Protein AF-A0A3A0A0S5-F1 (afdb_monomer_lite)

Sequence (83 aa):
TANVAVHQGACPVFVDIDPHTLNIDPKLVERAITPRTKAILPVHFGGLPCDLDALQRIAGEHGLVIIEDAAHAVGARYRGKMR

Radius of gyration: 12.49 Å; chains: 1; bounding box: 28×29×32 Å

Structure (mmCIF, N/CA/C/O backbone):
data_AF-A0A3A0A0S5-F1
#
_entry.id   AF-A0A3A0A0S5-F1
#
loop_
_atom_site.group_PDB
_atom_site.id
_atom_site.type_symbol
_atom_site.label_atom_id
_atom_site.label_alt_id
_atom_site.label_comp_id
_atom_site.label_asym_id
_atom_site.label_entity_id
_atom_site.label_seq_id
_atom_site.pdbx_PDB_ins_code
_atom_site.Cartn_x
_atom_site.Cartn_y
_atom_site.Cartn_z
_atom_site.occupancy
_atom_site.B_iso_or_equiv
_atom_site.auth_seq_id
_atom_site.auth_comp_id
_atom_site.auth_asym_id
_atom_site.auth_atom_id
_atom_site.pdbx_PDB_model_num
ATOM 1 N N . THR A 1 1 ? 0.277 12.010 -3.416 1.00 88.62 1 THR A N 1
ATOM 2 C CA . THR A 1 1 ? -0.683 11.150 -2.690 1.00 88.62 1 THR A CA 1
ATOM 3 C C . THR A 1 1 ? -1.222 11.780 -1.406 1.00 88.62 1 THR A C 1
ATOM 5 O O . THR A 1 1 ? -2.383 12.152 -1.403 1.00 88.62 1 THR A O 1
ATOM 8 N N . ALA A 1 2 ? -0.441 11.989 -0.334 1.00 95.75 2 ALA A N 1
ATOM 9 C CA . ALA A 1 2 ? -0.982 12.382 0.987 1.00 95.75 2 ALA A CA 1
ATOM 10 C C . ALA A 1 2 ? -1.784 13.706 1.033 1.00 95.75 2 ALA A C 1
ATOM 12 O O . ALA A 1 2 ? -2.773 13.797 1.759 1.00 95.75 2 ALA A O 1
ATOM 13 N N . ASN A 1 3 ? -1.411 14.714 0.236 1.00 97.38 3 ASN A N 1
ATOM 14 C CA . ASN A 1 3 ? -2.075 16.026 0.253 1.00 97.38 3 ASN A CA 1
ATOM 15 C C . ASN A 1 3 ? -3.575 15.951 -0.064 1.00 97.38 3 ASN A C 1
ATOM 17 O O . ASN A 1 3 ? -4.351 16.690 0.533 1.00 97.38 3 ASN A O 1
ATOM 21 N N . VAL A 1 4 ? -4.008 15.048 -0.956 1.00 96.31 4 VAL A N 1
ATOM 22 C CA . VAL A 1 4 ? -5.436 14.937 -1.304 1.00 96.31 4 VAL A CA 1
ATOM 23 C C . VAL A 1 4 ? -6.269 14.501 -0.099 1.00 96.31 4 VAL A C 1
ATOM 25 O O . VAL A 1 4 ? -7.368 15.007 0.090 1.00 96.31 4 VAL A O 1
ATOM 28 N N . ALA A 1 5 ? -5.724 13.637 0.762 1.00 96.44 5 ALA A N 1
ATOM 29 C CA . ALA A 1 5 ? -6.393 13.226 1.990 1.00 96.44 5 ALA A CA 1
ATOM 30 C C . ALA A 1 5 ? -6.568 14.423 2.939 1.00 96.44 5 ALA A C 1
ATOM 32 O O . ALA A 1 5 ? -7.668 14.644 3.439 1.00 96.44 5 ALA A O 1
ATOM 33 N N . VAL A 1 6 ? -5.528 15.247 3.109 1.00 97.81 6 VAL A N 1
ATOM 34 C CA . VAL A 1 6 ? -5.596 16.473 3.925 1.00 97.81 6 VAL A CA 1
ATOM 35 C C . VAL A 1 6 ? -6.612 17.468 3.356 1.00 97.81 6 VAL A C 1
ATOM 37 O O . VAL A 1 6 ? -7.414 18.020 4.105 1.00 97.81 6 VAL A O 1
ATOM 40 N N . HIS A 1 7 ? -6.643 17.665 2.034 1.00 98.00 7 HIS A N 1
ATOM 41 C CA . HIS A 1 7 ? -7.623 18.542 1.383 1.00 98.00 7 HIS A CA 1
ATOM 42 C C . HIS A 1 7 ? -9.074 18.073 1.558 1.00 98.00 7 HIS A C 1
ATOM 44 O O . HIS A 1 7 ? -9.976 18.905 1.566 1.00 98.00 7 HIS A O 1
ATOM 50 N N . GLN A 1 8 ? -9.302 16.769 1.737 1.00 97.31 8 GLN A N 1
ATOM 51 C CA . GLN A 1 8 ? -10.615 16.196 2.053 1.00 97.31 8 GLN A CA 1
ATOM 52 C C . GLN A 1 8 ? -10.895 16.123 3.567 1.00 97.31 8 GLN A C 1
ATOM 54 O O . GLN A 1 8 ? -11.848 15.473 3.990 1.00 97.31 8 GLN A O 1
ATOM 59 N N . GLY A 1 9 ? -10.066 16.758 4.405 1.00 97.56 9 GLY A N 1
ATOM 60 C CA . GLY A 1 9 ? -10.235 16.767 5.861 1.00 97.56 9 GLY A CA 1
ATOM 61 C C . GLY A 1 9 ? -9.894 15.441 6.551 1.00 97.56 9 GLY A C 1
ATOM 62 O O . GLY A 1 9 ? -10.220 15.258 7.724 1.00 97.56 9 GLY A O 1
ATOM 63 N N . ALA A 1 10 ? -9.245 14.506 5.853 1.00 97.94 10 ALA A N 1
ATOM 64 C CA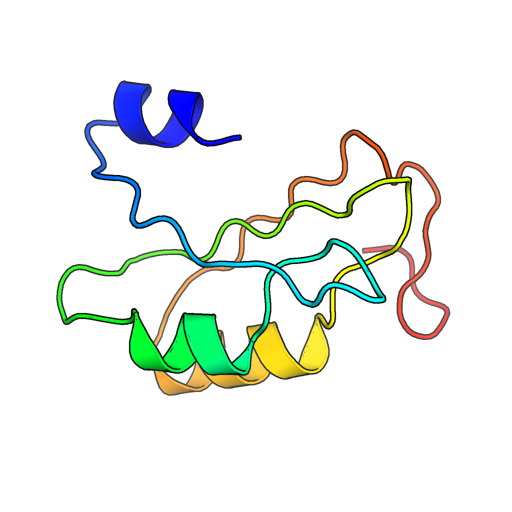 . ALA A 1 10 ? -8.760 13.265 6.444 1.00 97.94 10 ALA A CA 1
ATOM 65 C C . ALA A 1 10 ? -7.389 13.457 7.120 1.00 97.94 10 ALA A C 1
ATOM 67 O O . ALA A 1 10 ? -6.645 14.392 6.825 1.00 97.94 10 ALA A O 1
ATOM 68 N N . CYS A 1 11 ? -7.036 12.531 8.016 1.00 98.12 11 CYS A N 1
ATOM 69 C CA . CYS A 1 11 ? -5.741 12.493 8.694 1.00 98.12 11 CYS A CA 1
ATOM 70 C C . CYS A 1 11 ? -4.897 11.334 8.135 1.00 98.12 11 CYS A C 1
ATOM 72 O O . CYS A 1 11 ? -5.236 10.176 8.400 1.00 98.12 11 CYS A O 1
ATOM 74 N N . PRO A 1 12 ? -3.837 11.603 7.346 1.00 98.00 12 PRO A N 1
ATOM 75 C CA . PRO A 1 12 ? -2.948 10.558 6.856 1.00 98.00 12 PRO A CA 1
ATOM 76 C C . PRO A 1 12 ? -2.238 9.844 8.008 1.00 98.00 12 PRO A C 1
ATOM 78 O O . PRO A 1 12 ? -1.651 10.483 8.880 1.00 98.00 12 PRO A O 1
ATOM 81 N N . VAL A 1 13 ? -2.244 8.514 7.971 1.00 98.38 13 VAL A N 1
ATOM 82 C CA . VAL A 1 13 ? -1.396 7.673 8.821 1.00 98.38 13 VAL A CA 1
ATOM 83 C C . VAL A 1 13 ? -0.321 7.087 7.920 1.00 98.38 13 VAL A C 1
ATOM 85 O O . VAL A 1 13 ? -0.623 6.286 7.037 1.00 98.38 13 VAL A O 1
ATOM 88 N N . PHE A 1 14 ? 0.918 7.544 8.094 1.00 98.31 14 PHE A N 1
ATOM 89 C CA . PHE A 1 14 ? 2.045 7.059 7.305 1.00 98.31 14 PHE A CA 1
ATOM 90 C C . PHE A 1 14 ? 2.475 5.671 7.777 1.00 98.31 14 PHE A C 1
ATOM 92 O O . PHE A 1 14 ? 2.499 5.387 8.974 1.00 98.31 14 PHE A O 1
ATOM 99 N N . VAL A 1 15 ? 2.824 4.827 6.812 1.00 98.50 15 VAL A N 1
ATOM 100 C CA . VAL A 1 15 ? 3.290 3.456 7.010 1.00 98.50 15 VAL A CA 1
ATOM 101 C C . VAL A 1 15 ? 4.589 3.305 6.236 1.00 98.50 15 VAL A C 1
ATOM 103 O O . VAL A 1 15 ? 4.711 3.841 5.133 1.00 98.50 15 VAL A O 1
ATOM 106 N N . ASP A 1 16 ? 5.549 2.611 6.834 1.00 98.56 16 ASP A N 1
ATOM 107 C CA . ASP A 1 16 ? 6.863 2.419 6.235 1.00 98.56 16 ASP A CA 1
ATOM 108 C C . ASP A 1 16 ? 6.822 1.446 5.042 1.00 98.56 16 ASP A C 1
ATOM 110 O O . ASP A 1 16 ? 5.852 0.709 4.820 1.00 98.56 16 ASP A O 1
ATOM 114 N N . ILE A 1 17 ? 7.886 1.477 4.252 1.00 98.56 17 ILE A N 1
ATOM 115 C CA . ILE A 1 17 ? 8.052 0.689 3.031 1.00 98.56 17 ILE A CA 1
ATOM 116 C C . ILE A 1 17 ? 8.810 -0.619 3.287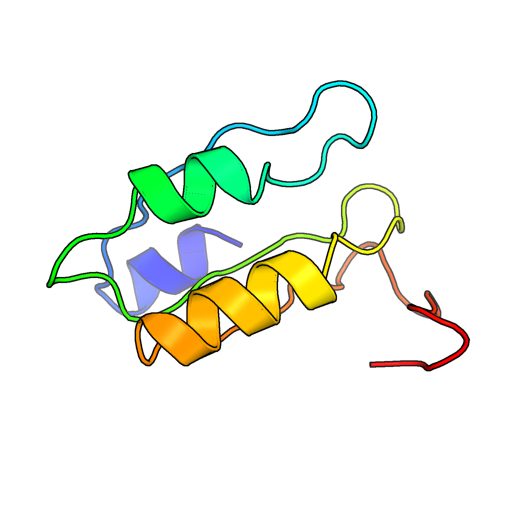 1.00 98.56 17 ILE A C 1
ATOM 118 O O . ILE A 1 17 ? 9.579 -0.742 4.237 1.00 98.56 17 ILE A O 1
ATOM 122 N N . ASP A 1 18 ? 8.657 -1.582 2.381 1.00 98.00 18 ASP A N 1
ATOM 123 C CA . ASP A 1 18 ? 9.622 -2.669 2.222 1.00 98.00 18 ASP A CA 1
ATOM 124 C C . ASP A 1 18 ? 10.875 -2.113 1.504 1.00 98.00 18 ASP A C 1
ATOM 126 O O . ASP A 1 18 ? 10.755 -1.581 0.394 1.00 98.00 18 ASP A O 1
ATOM 130 N N . PRO A 1 19 ? 12.087 -2.237 2.078 1.00 97.69 19 PRO A N 1
ATOM 131 C CA . PRO A 1 19 ? 13.303 -1.642 1.519 1.00 97.69 19 PRO A CA 1
ATOM 132 C C . PRO A 1 19 ? 13.754 -2.258 0.184 1.00 97.69 19 PRO A C 1
ATOM 134 O O . PRO A 1 19 ? 14.559 -1.652 -0.521 1.00 97.69 19 PRO A O 1
ATOM 137 N N . HIS A 1 20 ? 13.268 -3.446 -0.183 1.00 97.25 20 HIS A N 1
ATOM 138 C CA . HIS A 1 20 ? 13.603 -4.104 -1.446 1.00 97.25 20 HIS A CA 1
ATOM 139 C C . HIS A 1 20 ? 12.705 -3.657 -2.598 1.00 97.25 20 HIS A C 1
ATOM 141 O O . HIS A 1 20 ? 13.157 -3.603 -3.741 1.00 97.25 20 HIS A O 1
ATOM 147 N N . THR A 1 21 ? 11.437 -3.357 -2.311 1.00 97.56 21 THR A N 1
ATOM 148 C CA . THR A 1 21 ? 10.457 -2.961 -3.337 1.00 97.56 21 THR A CA 1
ATOM 149 C C . THR A 1 21 ? 10.204 -1.459 -3.371 1.00 97.56 21 THR A C 1
ATOM 151 O O . THR A 1 21 ? 9.722 -0.949 -4.379 1.00 97.56 21 THR A O 1
ATOM 154 N N . LEU A 1 22 ? 10.519 -0.759 -2.277 1.00 98.12 22 LEU A N 1
ATOM 155 C CA . LEU A 1 22 ? 10.200 0.649 -2.026 1.00 98.12 22 LEU A CA 1
ATOM 156 C C . LEU A 1 22 ? 8.693 0.957 -2.003 1.00 98.12 22 LEU A C 1
ATOM 158 O O . LEU A 1 22 ? 8.292 2.120 -1.957 1.00 98.12 22 LEU A O 1
ATOM 162 N N . ASN A 1 23 ? 7.859 -0.082 -1.998 1.00 98.44 23 ASN A N 1
ATOM 163 C CA . ASN A 1 23 ? 6.418 0.006 -1.832 1.00 98.44 23 ASN A CA 1
ATOM 164 C C . ASN A 1 23 ? 6.045 -0.169 -0.355 1.00 98.44 23 ASN A C 1
ATOM 166 O O . ASN A 1 23 ? 6.794 -0.749 0.424 1.00 98.44 23 ASN A O 1
ATOM 170 N N . ILE A 1 24 ? 4.864 0.322 0.020 1.00 98.50 24 ILE A N 1
ATOM 171 C CA . ILE A 1 24 ? 4.305 0.195 1.375 1.00 98.50 24 ILE A CA 1
ATOM 172 C C . ILE A 1 24 ? 4.291 -1.275 1.846 1.00 98.50 24 ILE A C 1
ATOM 174 O O . ILE A 1 24 ? 3.844 -2.143 1.094 1.00 98.50 24 ILE A O 1
ATOM 178 N N . ASP A 1 25 ? 4.754 -1.563 3.070 1.00 98.62 25 ASP A N 1
ATOM 179 C CA . ASP A 1 25 ? 4.760 -2.931 3.622 1.00 98.62 25 ASP A CA 1
ATOM 180 C C . ASP A 1 25 ? 3.352 -3.316 4.128 1.00 98.62 25 ASP A C 1
ATOM 182 O O . ASP A 1 25 ? 2.882 -2.745 5.123 1.00 98.62 25 ASP A O 1
ATOM 186 N N . PRO A 1 26 ? 2.670 -4.314 3.523 1.00 98.38 26 PRO A N 1
ATOM 187 C CA . PRO A 1 26 ? 1.333 -4.731 3.949 1.00 98.38 26 PRO A CA 1
ATOM 188 C C . PRO A 1 26 ? 1.247 -5.146 5.425 1.00 98.38 26 PRO A C 1
ATOM 190 O O . PRO A 1 26 ? 0.223 -4.918 6.069 1.00 98.38 26 PRO A O 1
ATOM 193 N N . LYS A 1 27 ? 2.314 -5.708 6.006 1.00 97.56 27 LYS A N 1
ATOM 194 C CA . LYS A 1 27 ? 2.330 -6.106 7.425 1.00 97.56 27 LYS A CA 1
ATOM 195 C C . LYS A 1 27 ? 2.299 -4.894 8.347 1.00 97.56 27 LYS A C 1
ATOM 197 O O . LYS A 1 27 ? 1.700 -4.947 9.422 1.00 97.56 27 LYS A O 1
ATOM 202 N N . LEU A 1 28 ? 2.960 -3.808 7.950 1.00 98.56 28 LEU A N 1
ATOM 203 C CA . LEU A 1 28 ? 2.942 -2.554 8.698 1.00 98.56 28 LEU A CA 1
ATOM 204 C C . LEU A 1 28 ? 1.622 -1.806 8.492 1.00 98.56 28 LEU A C 1
ATOM 206 O O . LEU A 1 28 ? 1.153 -1.162 9.430 1.00 98.56 28 LEU A O 1
ATOM 210 N N . VAL A 1 29 ? 0.980 -1.958 7.326 1.00 98.56 29 VAL A N 1
ATOM 211 C CA . VAL A 1 29 ? -0.376 -1.438 7.084 1.00 98.56 29 VAL A CA 1
ATOM 212 C C . VAL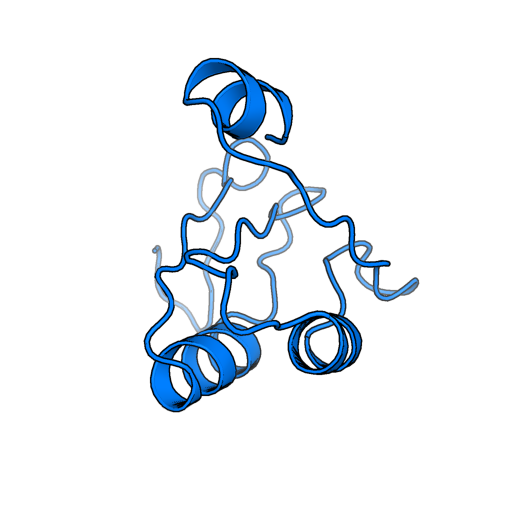 A 1 29 ? -1.360 -2.048 8.072 1.00 98.56 29 VAL A C 1
ATOM 214 O O . VAL A 1 29 ? -2.044 -1.305 8.767 1.00 98.56 29 VAL A O 1
ATOM 217 N N . GLU A 1 30 ? -1.394 -3.378 8.183 1.00 97.62 30 GLU A N 1
ATOM 218 C CA . GLU A 1 30 ? -2.321 -4.091 9.073 1.00 97.62 30 GLU A CA 1
ATOM 219 C C . GLU A 1 30 ? -2.186 -3.624 10.536 1.00 97.62 30 GLU A C 1
ATOM 221 O O . GLU A 1 30 ? -3.181 -3.381 11.216 1.00 97.62 30 GLU A O 1
ATOM 226 N N . ARG A 1 31 ? -0.952 -3.372 10.996 1.00 98.19 31 ARG A N 1
ATOM 227 C CA . ARG A 1 31 ? -0.664 -2.848 12.346 1.00 98.19 31 ARG A CA 1
ATOM 228 C C . ARG A 1 31 ? -1.076 -1.390 12.556 1.00 98.19 31 ARG A C 1
ATOM 230 O O . ARG A 1 31 ? -1.313 -0.993 13.694 1.00 98.19 31 ARG A O 1
ATOM 237 N N . ALA A 1 32 ? -1.116 -0.587 11.495 1.00 98.38 32 ALA A N 1
ATOM 238 C CA . ALA A 1 32 ? -1.459 0.832 11.558 1.00 98.38 32 ALA A CA 1
ATOM 239 C C . ALA A 1 32 ? -2.975 1.094 11.493 1.00 98.38 32 ALA A C 1
ATOM 241 O O . ALA A 1 32 ? -3.418 2.233 11.676 1.00 98.38 32 ALA A O 1
ATOM 242 N N . ILE A 1 33 ? -3.786 0.065 11.223 1.00 98.56 33 ILE A N 1
ATOM 243 C CA . ILE A 1 33 ? -5.241 0.195 11.144 1.00 98.56 33 ILE A CA 1
ATOM 244 C C . ILE A 1 33 ? -5.824 0.529 12.521 1.00 98.56 33 ILE A C 1
ATOM 246 O O . ILE A 1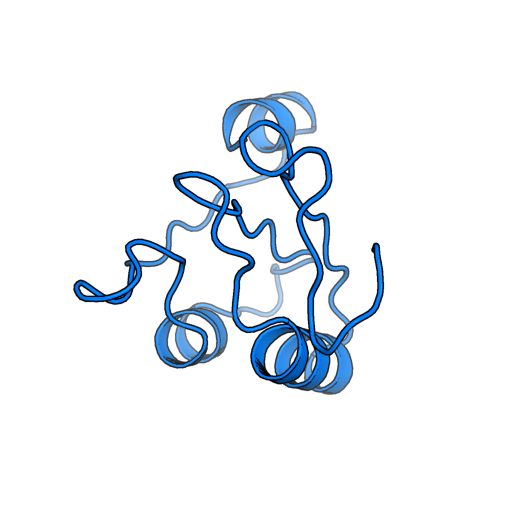 33 ? -5.482 -0.051 13.548 1.00 98.56 33 ILE A O 1
ATOM 250 N N . THR A 1 34 ? -6.765 1.469 12.527 1.00 98.31 34 THR A N 1
ATOM 251 C CA . THR A 1 34 ? -7.541 1.871 13.702 1.00 98.31 34 THR A CA 1
ATOM 252 C C . THR A 1 34 ? -9.029 1.913 13.342 1.00 98.31 34 THR A C 1
ATOM 254 O O . THR A 1 34 ? -9.365 1.947 12.156 1.00 98.31 34 THR A O 1
ATOM 257 N N . PRO A 1 35 ? -9.948 2.039 14.318 1.00 98.19 35 PRO A N 1
ATOM 258 C CA . PRO A 1 35 ? -11.374 2.233 14.025 1.00 98.19 35 PRO A CA 1
ATOM 259 C C . PRO A 1 35 ? -11.691 3.475 13.167 1.00 98.19 35 PRO A C 1
ATOM 261 O O . PRO A 1 35 ? -12.775 3.578 12.589 1.00 98.19 35 PRO A O 1
ATOM 264 N N . ARG A 1 36 ? -10.760 4.441 13.084 1.00 98.25 36 ARG A N 1
ATOM 265 C CA . ARG A 1 36 ? -10.896 5.639 12.240 1.00 98.25 36 ARG A CA 1
ATOM 266 C C . ARG A 1 36 ? -10.404 5.434 10.808 1.00 98.25 36 ARG A C 1
ATOM 268 O O . ARG A 1 36 ? -10.707 6.274 9.966 1.00 98.25 36 ARG A O 1
ATOM 275 N N . THR A 1 37 ? -9.666 4.364 10.518 1.00 98.50 37 THR A N 1
ATOM 276 C CA . THR A 1 37 ? -9.147 4.092 9.174 1.00 98.50 37 THR A CA 1
ATOM 277 C C . THR A 1 37 ? -10.308 3.827 8.212 1.00 98.50 37 THR A C 1
ATOM 279 O O . THR A 1 37 ? -11.255 3.123 8.557 1.00 98.50 37 THR A O 1
ATOM 282 N N . LYS A 1 38 ? -10.262 4.433 7.017 1.00 98.25 38 LYS A N 1
ATOM 283 C CA . LYS A 1 38 ? -11.306 4.300 5.977 1.00 98.25 38 LYS A CA 1
ATOM 284 C C . LYS A 1 38 ? -10.778 3.829 4.628 1.00 98.25 38 LYS A C 1
ATOM 286 O O . LYS A 1 38 ? -11.518 3.207 3.872 1.00 98.25 38 LYS A O 1
ATOM 291 N N . ALA A 1 39 ? -9.514 4.114 4.329 1.00 98.31 39 ALA A N 1
ATOM 292 C CA . ALA A 1 39 ? -8.901 3.739 3.069 1.00 98.31 39 ALA A CA 1
ATOM 293 C C . ALA A 1 39 ? -7.400 3.479 3.224 1.00 98.31 39 ALA A C 1
ATOM 295 O O . ALA A 1 39 ? -6.765 4.007 4.139 1.00 98.31 39 ALA A O 1
ATOM 296 N N . ILE A 1 40 ? -6.857 2.693 2.299 1.00 98.56 40 ILE A N 1
ATOM 297 C CA . ILE A 1 40 ? -5.427 2.466 2.092 1.00 98.56 40 ILE A CA 1
ATOM 298 C C . ILE A 1 40 ? -5.073 3.090 0.737 1.00 98.56 40 ILE A C 1
ATOM 300 O O . ILE A 1 40 ? -5.736 2.814 -0.264 1.00 98.56 40 ILE A O 1
ATOM 304 N N . LEU A 1 41 ? -4.053 3.951 0.706 1.00 98.38 41 LEU A N 1
ATOM 305 C CA . LEU A 1 41 ? -3.607 4.658 -0.500 1.00 98.38 41 LEU A CA 1
ATOM 306 C C . LEU A 1 41 ? -2.191 4.189 -0.891 1.00 98.38 41 LEU A C 1
ATOM 308 O O . LEU A 1 41 ? -1.224 4.895 -0.590 1.00 98.38 41 LEU A O 1
ATOM 312 N N . PRO A 1 42 ? -2.026 2.988 -1.482 1.00 97.88 42 PRO A N 1
ATOM 313 C CA . PRO A 1 42 ? -0.719 2.520 -1.928 1.00 97.88 42 PRO A CA 1
ATOM 314 C C . PRO A 1 42 ? -0.230 3.321 -3.142 1.00 97.88 42 PRO A C 1
ATOM 316 O O . PRO A 1 42 ? -1.017 3.682 -4.015 1.00 97.88 42 PRO A O 1
ATOM 319 N N . VAL A 1 43 ? 1.081 3.555 -3.217 1.00 98.38 43 VAL A N 1
ATOM 320 C CA . VAL A 1 43 ? 1.745 4.179 -4.372 1.00 98.38 43 VAL A CA 1
ATOM 321 C C . VAL A 1 43 ? 2.583 3.126 -5.073 1.00 98.38 43 VAL A C 1
ATOM 323 O O . VAL A 1 43 ? 3.449 2.534 -4.438 1.00 98.38 43 VAL A O 1
ATOM 326 N N . HIS A 1 44 ? 2.359 2.911 -6.369 1.00 97.62 44 HIS A N 1
ATOM 327 C CA . HIS A 1 44 ? 3.167 1.997 -7.183 1.00 97.62 44 HIS A CA 1
ATOM 328 C C . HIS A 1 44 ? 4.504 2.641 -7.545 1.00 97.62 44 HIS A C 1
ATOM 330 O O . HIS A 1 44 ? 4.674 3.237 -8.614 1.00 97.62 44 HIS A O 1
ATOM 336 N N . PHE A 1 45 ? 5.447 2.587 -6.610 1.00 97.75 45 PHE A N 1
ATOM 337 C CA . PHE A 1 45 ? 6.699 3.312 -6.714 1.00 97.75 45 PHE A CA 1
ATOM 338 C C . PHE A 1 45 ? 7.559 2.795 -7.874 1.00 97.75 45 PHE A C 1
ATOM 340 O O . PHE A 1 45 ? 7.672 1.595 -8.108 1.00 97.75 45 PHE A O 1
ATOM 347 N N . GLY A 1 46 ? 8.158 3.715 -8.639 1.00 96.38 46 GLY A N 1
ATOM 348 C CA . GLY A 1 46 ? 9.048 3.374 -9.757 1.00 96.38 46 GLY A CA 1
ATOM 349 C C . GLY A 1 46 ? 8.412 2.522 -10.865 1.00 96.38 46 GLY A C 1
ATOM 350 O O . GLY A 1 46 ? 9.137 1.884 -11.621 1.00 96.38 46 GLY A O 1
ATOM 351 N N . GLY A 1 47 ? 7.080 2.472 -10.946 1.00 95.81 47 GLY A N 1
ATOM 352 C CA . GLY A 1 47 ? 6.358 1.622 -11.892 1.00 95.81 47 GLY A CA 1
ATOM 353 C C . GLY A 1 47 ? 6.175 0.172 -11.442 1.00 95.81 47 GLY A C 1
ATOM 354 O O . GLY A 1 47 ? 5.562 -0.609 -12.168 1.00 95.81 47 GLY A O 1
ATOM 355 N N . LEU A 1 48 ? 6.659 -0.188 -10.249 1.00 96.94 48 LEU A N 1
ATOM 356 C CA . LEU A 1 48 ? 6.456 -1.499 -9.645 1.00 96.94 48 LEU A CA 1
ATOM 357 C C . LEU A 1 48 ? 5.114 -1.522 -8.893 1.00 96.94 48 LEU A C 1
ATOM 359 O O . LEU A 1 48 ? 4.963 -0.796 -7.905 1.00 96.94 48 LEU A O 1
ATOM 363 N N . PRO A 1 49 ? 4.144 -2.365 -9.297 1.00 97.56 49 PRO A N 1
ATOM 364 C CA . PRO A 1 49 ? 2.905 -2.519 -8.546 1.00 97.56 49 PRO A CA 1
ATOM 365 C C . PRO A 1 49 ? 3.159 -2.970 -7.104 1.00 97.56 49 PRO A C 1
ATOM 367 O O . PRO A 1 49 ? 4.032 -3.800 -6.841 1.00 97.56 49 PRO A O 1
ATOM 370 N N . CYS A 1 50 ? 2.365 -2.445 -6.172 1.00 98.06 50 CYS A N 1
ATOM 371 C CA . CYS A 1 50 ? 2.361 -2.906 -4.785 1.00 98.06 50 CYS A CA 1
ATOM 372 C C . CYS A 1 50 ? 1.855 -4.352 -4.700 1.00 98.06 50 CYS A C 1
ATOM 374 O O . CYS A 1 50 ? 1.265 -4.870 -5.651 1.00 98.06 50 CYS A O 1
ATOM 376 N N . ASP A 1 51 ? 2.023 -4.996 -3.544 1.00 97.88 51 ASP A N 1
ATOM 377 C CA . ASP A 1 51 ? 1.407 -6.301 -3.300 1.00 97.88 51 ASP A CA 1
ATOM 378 C C . ASP A 1 51 ? -0.117 -6.169 -3.116 1.00 97.88 51 ASP A C 1
ATOM 380 O O . ASP A 1 51 ? -0.645 -6.114 -2.003 1.00 97.88 51 ASP A O 1
ATOM 384 N N . LEU A 1 52 ? -0.826 -6.061 -4.241 1.00 97.38 52 LEU A N 1
ATOM 385 C CA . LEU A 1 52 ? -2.259 -5.790 -4.276 1.00 97.38 52 LEU A CA 1
ATOM 386 C C . LEU A 1 52 ? -3.091 -6.904 -3.653 1.00 97.38 52 LEU A C 1
ATOM 388 O O . LEU A 1 52 ? -4.131 -6.604 -3.081 1.00 97.38 52 LEU A O 1
ATOM 392 N N . ASP A 1 53 ? -2.659 -8.161 -3.717 1.00 97.62 53 ASP A N 1
ATOM 393 C CA . ASP A 1 53 ? -3.407 -9.252 -3.093 1.00 97.62 53 ASP A CA 1
ATOM 394 C C . ASP A 1 53 ? -3.326 -9.189 -1.569 1.00 97.62 53 ASP A C 1
ATOM 396 O O . ASP A 1 53 ? -4.345 -9.352 -0.894 1.00 97.62 53 ASP A O 1
ATOM 400 N N . ALA A 1 54 ? -2.145 -8.894 -1.015 1.00 98.19 54 ALA A N 1
ATOM 401 C CA . ALA A 1 54 ? -2.000 -8.694 0.422 1.00 98.19 54 ALA A CA 1
ATOM 402 C C . ALA A 1 54 ? -2.816 -7.485 0.899 1.00 98.19 54 ALA A C 1
ATOM 404 O O . ALA A 1 54 ? -3.553 -7.587 1.881 1.00 98.19 54 ALA A O 1
ATOM 405 N N . LEU A 1 55 ? -2.741 -6.362 0.177 1.00 98.31 55 LEU A N 1
ATOM 406 C CA . LEU A 1 55 ? -3.501 -5.160 0.513 1.00 98.31 55 LEU A CA 1
ATOM 407 C C . LEU A 1 55 ? -5.014 -5.374 0.365 1.00 98.31 55 LEU A C 1
ATOM 409 O O . LEU A 1 55 ? -5.761 -4.943 1.240 1.00 98.31 55 LEU A O 1
ATOM 413 N N . GLN A 1 56 ? -5.482 -6.064 -0.684 1.00 97.94 56 GLN A N 1
ATOM 414 C CA . GLN A 1 56 ? -6.907 -6.370 -0.875 1.00 97.94 56 GLN A CA 1
ATOM 415 C C . GLN A 1 56 ? -7.449 -7.303 0.202 1.00 97.94 56 GLN A C 1
ATOM 417 O O . GLN A 1 56 ? -8.568 -7.089 0.665 1.00 97.94 56 GLN A O 1
ATOM 422 N N . ARG A 1 57 ? -6.663 -8.292 0.644 1.00 98.62 57 ARG A N 1
ATOM 423 C CA . ARG A 1 57 ? -7.029 -9.140 1.785 1.00 98.62 57 ARG A CA 1
ATOM 424 C C . ARG A 1 57 ? -7.246 -8.295 3.043 1.00 98.62 57 ARG A C 1
ATOM 426 O O . ARG A 1 57 ? -8.327 -8.351 3.621 1.00 98.62 57 ARG A O 1
ATOM 433 N N . ILE A 1 58 ? -6.258 -7.474 3.414 1.00 98.56 58 ILE A N 1
ATOM 434 C CA . ILE A 1 58 ? -6.330 -6.593 4.593 1.00 98.56 58 ILE A CA 1
ATOM 435 C C . ILE A 1 58 ? -7.535 -5.648 4.478 1.00 98.56 58 ILE A C 1
ATOM 437 O O . ILE A 1 58 ? -8.325 -5.506 5.409 1.00 98.56 58 ILE A O 1
ATOM 441 N N . ALA A 1 59 ? -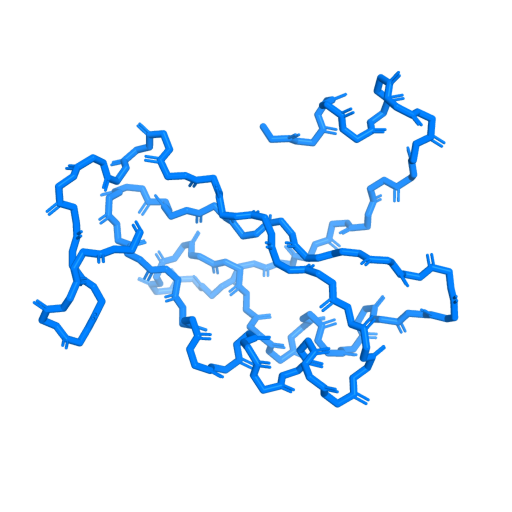7.718 -5.018 3.317 1.00 98.44 59 ALA A N 1
ATOM 442 C CA . ALA A 1 59 ? -8.839 -4.119 3.086 1.00 98.44 59 ALA A CA 1
ATOM 443 C C . ALA A 1 59 ? -10.192 -4.832 3.241 1.00 98.44 59 ALA A C 1
ATOM 445 O O . ALA A 1 59 ? -11.091 -4.289 3.878 1.00 98.44 59 ALA A O 1
ATOM 446 N N . GLY A 1 60 ? -10.324 -6.056 2.721 1.00 98.44 60 GLY A N 1
ATOM 447 C CA . GLY A 1 60 ? -11.532 -6.871 2.856 1.00 98.44 60 GLY A CA 1
ATOM 448 C C . GLY A 1 60 ? -11.844 -7.253 4.305 1.00 98.44 60 GLY A C 1
ATOM 449 O O . GLY A 1 60 ? -12.987 -7.115 4.734 1.00 98.44 60 GLY A O 1
ATOM 450 N N . GLU A 1 61 ? -10.836 -7.667 5.076 1.00 98.19 61 GLU A N 1
ATOM 451 C CA . GLU A 1 61 ? -10.979 -8.034 6.494 1.00 98.19 61 GLU A CA 1
ATOM 452 C C . GLU A 1 61 ? -11.417 -6.847 7.370 1.00 98.19 61 GLU A C 1
ATOM 454 O O . GLU A 1 61 ? -12.174 -7.022 8.325 1.00 98.19 61 GLU A O 1
ATOM 459 N N . HIS A 1 62 ? -10.987 -5.631 7.022 1.00 98.19 62 HIS A N 1
ATOM 460 C CA . HIS A 1 62 ? -11.267 -4.413 7.787 1.00 98.19 62 HIS A CA 1
ATOM 461 C C . HIS A 1 62 ? -12.351 -3.506 7.175 1.00 98.19 62 HIS A C 1
ATOM 463 O O . HIS A 1 62 ? -12.627 -2.434 7.718 1.00 98.19 62 HIS A O 1
ATOM 469 N N . GLY A 1 63 ? -12.967 -3.901 6.056 1.00 98.12 63 GLY A N 1
ATOM 470 C CA . GLY A 1 63 ? -13.969 -3.093 5.352 1.00 98.12 63 GLY A CA 1
ATOM 471 C C . GLY A 1 63 ? -13.433 -1.749 4.836 1.00 98.12 63 GLY A C 1
ATOM 472 O O . GLY A 1 63 ? -14.141 -0.743 4.883 1.00 98.12 63 GLY A O 1
ATOM 473 N N . LEU A 1 64 ? -12.174 -1.713 4.393 1.00 98.56 64 LEU A N 1
ATOM 474 C CA . LEU A 1 64 ? -11.490 -0.516 3.895 1.00 98.56 64 LEU A CA 1
ATOM 475 C C . LEU A 1 64 ? -11.535 -0.433 2.365 1.00 98.56 64 LEU A C 1
ATOM 477 O O . LEU A 1 64 ? -11.593 -1.443 1.668 1.00 98.56 64 LEU A O 1
ATOM 481 N N . VAL A 1 65 ? -11.441 0.785 1.834 1.00 98.12 65 VAL A N 1
ATOM 482 C CA . VAL A 1 65 ? -11.293 1.033 0.390 1.00 98.12 65 VAL A CA 1
ATOM 483 C C . VAL A 1 65 ? -9.809 1.101 0.017 1.00 98.12 65 VAL A C 1
ATOM 485 O O . VAL A 1 65 ? -9.014 1.668 0.762 1.00 98.12 65 VAL A O 1
ATOM 488 N N . ILE A 1 66 ? -9.426 0.574 -1.148 1.00 98.12 66 ILE A N 1
ATOM 489 C CA . ILE A 1 66 ? -8.095 0.809 -1.731 1.00 98.12 66 ILE A CA 1
ATOM 490 C C . ILE A 1 66 ? -8.215 1.858 -2.831 1.00 98.12 66 ILE A C 1
ATOM 492 O O . ILE A 1 66 ? -9.072 1.741 -3.704 1.00 98.12 66 ILE A O 1
ATOM 496 N N . ILE A 1 67 ? -7.352 2.872 -2.785 1.00 97.50 67 ILE A N 1
ATOM 497 C CA . ILE A 1 67 ? -7.222 3.890 -3.832 1.00 97.50 67 ILE A CA 1
ATOM 498 C C . ILE A 1 67 ? -5.772 3.863 -4.313 1.00 97.50 67 ILE A C 1
ATOM 500 O O . ILE A 1 67 ? -4.879 4.359 -3.631 1.00 97.50 67 ILE A O 1
ATOM 504 N N . GLU A 1 68 ? -5.541 3.244 -5.465 1.00 97.06 68 GLU A N 1
ATOM 505 C CA . GLU A 1 68 ? -4.204 3.050 -6.032 1.00 97.06 68 GLU A CA 1
ATOM 506 C C . GLU A 1 68 ? -3.675 4.354 -6.652 1.00 97.06 68 GLU A C 1
ATOM 508 O O . GLU A 1 68 ? -4.319 4.957 -7.511 1.00 97.06 68 GLU A O 1
ATOM 513 N N . ASP A 1 69 ? -2.485 4.791 -6.234 1.00 97.62 69 ASP A N 1
ATOM 514 C CA . ASP A 1 69 ? -1.735 5.849 -6.911 1.00 97.62 69 ASP A CA 1
ATOM 515 C C . ASP A 1 69 ? -0.776 5.214 -7.927 1.00 97.62 69 ASP A C 1
ATOM 517 O O . ASP A 1 69 ? 0.335 4.775 -7.607 1.00 97.62 69 ASP A O 1
ATOM 521 N N . ALA A 1 70 ? -1.253 5.146 -9.169 1.00 96.56 70 ALA A N 1
ATOM 522 C CA . ALA A 1 70 ? -0.547 4.571 -10.308 1.00 96.56 70 ALA A CA 1
ATOM 523 C C . ALA A 1 70 ? 0.172 5.625 -11.173 1.00 96.56 70 ALA A C 1
ATOM 525 O O . ALA A 1 70 ? 0.516 5.339 -12.321 1.00 96.56 70 ALA A O 1
ATOM 526 N N . ALA A 1 71 ? 0.432 6.836 -10.659 1.00 96.75 71 ALA A N 1
ATOM 527 C CA . ALA A 1 71 ? 1.037 7.918 -11.445 1.00 96.75 71 ALA A CA 1
ATOM 528 C C . ALA A 1 71 ? 2.413 7.550 -12.043 1.00 96.75 71 ALA A C 1
ATOM 530 O O . ALA A 1 71 ? 2.744 7.985 -13.143 1.00 96.75 71 ALA A O 1
ATOM 531 N N . HIS A 1 72 ? 3.198 6.715 -11.351 1.00 95.38 72 HIS A N 1
ATOM 532 C CA . HIS A 1 72 ? 4.479 6.189 -11.849 1.00 95.38 72 HIS A CA 1
ATOM 533 C C . HIS A 1 72 ? 4.354 4.857 -12.608 1.00 95.38 72 HIS A C 1
ATOM 535 O O . HIS A 1 72 ? 5.345 4.368 -13.141 1.00 95.38 72 HIS A O 1
ATOM 541 N N . ALA A 1 73 ? 3.168 4.247 -12.644 1.00 96.25 73 ALA A N 1
ATOM 542 C CA . ALA A 1 73 ? 2.960 2.859 -13.057 1.00 96.25 73 ALA A CA 1
ATOM 543 C C . ALA A 1 73 ? 2.019 2.714 -14.258 1.00 96.25 73 ALA A C 1
ATOM 545 O O . ALA A 1 73 ? 1.343 1.698 -14.419 1.00 96.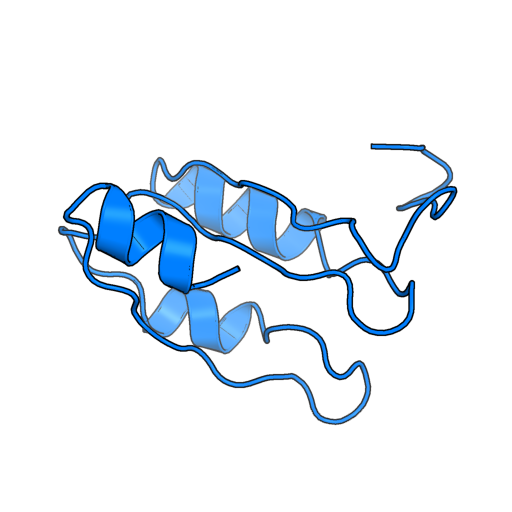25 73 ALA A O 1
ATOM 546 N N . VAL A 1 74 ? 1.989 3.720 -15.133 1.00 94.94 74 VAL A N 1
ATOM 547 C CA . VAL A 1 74 ? 1.214 3.662 -16.376 1.00 94.94 74 VAL A CA 1
ATOM 548 C C . VAL A 1 74 ? 1.651 2.448 -17.204 1.00 94.94 74 VAL A C 1
ATOM 550 O O . VAL A 1 74 ? 2.819 2.302 -17.556 1.00 94.94 74 VAL A O 1
ATOM 553 N N . GLY A 1 75 ? 0.699 1.566 -17.518 1.00 94.06 75 GLY A N 1
ATOM 554 C CA . GLY A 1 75 ? 0.940 0.343 -18.292 1.00 94.06 75 GLY A CA 1
ATOM 555 C C . GLY A 1 75 ? 1.489 -0.842 -17.489 1.00 94.06 75 GLY A C 1
ATOM 556 O O . GLY A 1 75 ? 1.662 -1.922 -18.064 1.00 94.06 75 GLY A O 1
ATOM 557 N N . ALA A 1 76 ? 1.725 -0.685 -16.182 1.00 95.19 76 ALA A N 1
ATOM 558 C CA . ALA A 1 76 ? 2.117 -1.790 -15.319 1.00 95.19 76 ALA A CA 1
ATOM 559 C C . ALA A 1 76 ? 1.008 -2.853 -15.237 1.00 95.19 76 ALA A C 1
ATOM 561 O O . ALA A 1 76 ? -0.182 -2.584 -15.420 1.00 95.19 76 ALA A O 1
ATOM 562 N N . ARG A 1 77 ? 1.410 -4.100 -14.979 1.00 95.62 77 ARG A N 1
ATOM 563 C CA . ARG A 1 77 ? 0.494 -5.236 -14.844 1.00 95.62 77 ARG A CA 1
ATOM 564 C C . ARG A 1 77 ? 0.748 -5.948 -13.530 1.00 95.62 77 ARG A C 1
ATOM 566 O O . ARG A 1 77 ? 1.879 -6.333 -13.249 1.00 95.62 77 ARG A O 1
ATOM 573 N N . TYR A 1 78 ? -0.315 -6.214 -12.785 1.00 95.56 78 TYR A N 1
ATOM 574 C CA . TYR A 1 78 ? -0.274 -7.084 -11.618 1.00 95.56 78 TYR A CA 1
ATOM 575 C C . TYR A 1 78 ? -0.894 -8.435 -11.984 1.00 95.56 78 TYR A C 1
ATOM 577 O O . TYR A 1 78 ? -2.026 -8.503 -12.468 1.00 95.56 78 TYR A O 1
ATOM 585 N N . ARG A 1 79 ? -0.131 -9.526 -11.825 1.00 93.50 79 ARG A N 1
ATOM 586 C CA . ARG A 1 79 ? -0.545 -10.893 -12.217 1.00 93.50 79 ARG A CA 1
ATOM 587 C C . ARG A 1 79 ? -1.102 -10.970 -13.650 1.00 93.50 79 ARG A C 1
ATOM 589 O O . ARG A 1 79 ? -2.133 -11.586 -13.914 1.00 93.50 79 ARG A O 1
ATOM 596 N N . GLY A 1 80 ? -0.428 -10.289 -14.580 1.00 92.88 80 GLY A N 1
ATOM 597 C CA . GLY A 1 80 ? -0.778 -10.242 -16.006 1.00 92.88 80 GLY A CA 1
ATOM 598 C C . GLY A 1 80 ? -1.938 -9.306 -16.371 1.00 92.88 80 GLY A C 1
ATOM 599 O O . GLY A 1 80 ? -2.167 -9.055 -17.558 1.00 92.88 80 GLY A O 1
ATOM 600 N N . LYS A 1 81 ? -2.638 -8.734 -15.386 1.00 89.56 81 LYS A N 1
ATOM 601 C CA . LYS A 1 81 ? -3.795 -7.856 -15.595 1.00 89.56 81 LYS A CA 1
ATOM 602 C C . LYS A 1 81 ? -3.409 -6.392 -15.401 1.00 89.56 81 LYS A C 1
ATOM 604 O O . LYS A 1 81 ? -2.636 -6.066 -14.506 1.00 89.56 81 LYS A O 1
ATOM 609 N N . MET A 1 82 ? -3.953 -5.531 -16.254 1.00 84.88 82 MET A N 1
ATOM 610 C CA . MET A 1 82 ? -3.957 -4.085 -16.034 1.00 84.88 82 MET A CA 1
ATOM 611 C C . MET A 1 82 ? -5.081 -3.787 -15.037 1.00 84.88 82 MET A C 1
ATOM 613 O O . MET A 1 82 ? -6.165 -4.363 -15.178 1.00 84.88 82 MET A O 1
ATOM 617 N N . ARG A 1 83 ? -4.800 -2.985 -14.014 1.00 66.81 83 ARG A N 1
ATOM 618 C CA . ARG A 1 83 ? -5.757 -2.565 -12.988 1.00 66.81 83 ARG A CA 1
ATOM 619 C C . ARG A 1 83 ? -5.763 -1.050 -12.905 1.00 66.81 83 ARG A C 1
ATOM 621 O O . ARG A 1 83 ? -4.683 -0.471 -13.156 1.00 66.81 83 ARG A O 1
#

Secondary structure (DSSP, 8-state):
-HHHHHHTT------PBPTTT-SB-HHHHHHH--TT--EE--B-GGGPPP-HHHHHHHHHHHTPEE--B-TT-TT--BTTB--

pLDDT: mean 96.81, std 3.99, range [66.81, 98.62]

Foldseek 3Di:
DVVVCVVVVHDDDDAAPDPVQRWGDLVRVLVSDDPRAAEDEIECPQLNDDPVVSVVVSCVVNVHYYDYRCVNNVPRDDPNHDD